Protein AF-A0A1B7T879-F1 (afdb_monomer_lite)

Structure (mmCIF, N/CA/C/O backbone):
data_AF-A0A1B7T879-F1
#
_entry.id   AF-A0A1B7T879-F1
#
loop_
_atom_site.group_PDB
_atom_site.id
_atom_site.type_symbol
_atom_site.label_atom_id
_atom_site.label_alt_id
_atom_site.label_comp_id
_atom_site.label_asym_id
_atom_site.label_entity_id
_atom_site.label_seq_id
_atom_site.pdbx_PDB_ins_code
_atom_site.Cartn_x
_atom_site.Cartn_y
_atom_site.Cartn_z
_atom_site.occupancy
_atom_site.B_iso_or_equiv
_atom_site.auth_seq_id
_atom_site.auth_comp_id
_atom_site.auth_asym_id
_atom_site.auth_atom_id
_atom_site.pdbx_PDB_model_num
ATOM 1 N N . MET A 1 1 ? -3.845 9.507 -7.646 1.00 63.69 1 MET A N 1
ATOM 2 C CA . MET A 1 1 ? -3.432 8.641 -8.772 1.00 63.69 1 MET A CA 1
ATOM 3 C C . MET A 1 1 ? -1.921 8.678 -8.865 1.00 63.69 1 MET A C 1
ATOM 5 O O . MET A 1 1 ? -1.392 9.753 -9.142 1.00 63.69 1 MET A O 1
ATOM 9 N N . ILE A 1 2 ? -1.274 7.553 -8.556 1.00 72.88 2 ILE A N 1
ATOM 10 C CA . ILE A 1 2 ? 0.168 7.354 -8.741 1.00 72.88 2 ILE A CA 1
ATOM 11 C C . ILE A 1 2 ? 0.427 7.328 -10.247 1.00 72.88 2 ILE A C 1
ATOM 13 O O . ILE A 1 2 ? -0.311 6.668 -10.974 1.00 72.88 2 ILE A O 1
ATOM 17 N N . SER A 1 3 ? 1.408 8.074 -10.740 1.00 76.75 3 SER A N 1
ATOM 18 C CA . SER A 1 3 ? 1.764 8.038 -12.158 1.00 76.75 3 SER A CA 1
ATOM 19 C C . SER A 1 3 ? 2.839 6.987 -12.425 1.00 76.75 3 SER A C 1
ATOM 21 O O . SER A 1 3 ? 3.592 6.588 -11.541 1.00 76.75 3 SER A O 1
ATOM 23 N N . ILE A 1 4 ? 2.955 6.559 -13.679 1.00 75.44 4 ILE A N 1
ATOM 24 C CA . ILE A 1 4 ? 4.027 5.646 -14.098 1.00 75.44 4 ILE A CA 1
ATOM 25 C C . ILE A 1 4 ? 5.401 6.290 -13.886 1.00 75.44 4 ILE A C 1
ATOM 27 O O . ILE A 1 4 ? 6.348 5.596 -13.534 1.00 75.44 4 ILE A O 1
ATOM 31 N N . GLN A 1 5 ? 5.513 7.610 -14.060 1.00 77.19 5 GLN A N 1
ATOM 32 C CA . GLN A 1 5 ? 6.764 8.326 -13.811 1.00 77.19 5 GLN A CA 1
ATOM 33 C C . GLN A 1 5 ? 7.182 8.228 -12.340 1.00 77.19 5 GLN A C 1
ATOM 35 O O . GLN A 1 5 ? 8.361 8.007 -12.063 1.00 77.19 5 GLN A O 1
ATOM 40 N N . ASP A 1 6 ? 6.216 8.276 -11.417 1.00 78.88 6 ASP A N 1
ATOM 41 C CA . ASP A 1 6 ? 6.474 8.084 -9.986 1.00 78.88 6 ASP A CA 1
ATOM 42 C C . ASP A 1 6 ? 6.963 6.661 -9.672 1.00 78.88 6 ASP A C 1
ATOM 44 O O . ASP A 1 6 ? 7.755 6.476 -8.756 1.00 78.88 6 ASP A O 1
ATOM 48 N N . LEU A 1 7 ? 6.516 5.654 -10.435 1.00 80.94 7 LEU A N 1
ATOM 49 C CA . LEU A 1 7 ? 6.939 4.253 -10.277 1.00 80.94 7 LEU A CA 1
ATOM 50 C C . LEU A 1 7 ? 8.294 3.949 -10.943 1.00 80.94 7 LEU A C 1
ATOM 52 O O . LEU A 1 7 ? 9.012 3.037 -10.515 1.00 80.94 7 LEU A O 1
ATOM 56 N N . LYS A 1 8 ? 8.645 4.688 -12.006 1.00 81.19 8 LYS A N 1
ATOM 57 C CA . LYS A 1 8 ? 9.957 4.607 -12.668 1.00 81.19 8 LYS A CA 1
ATOM 58 C C . LYS A 1 8 ? 11.040 5.243 -11.792 1.00 81.19 8 LYS A C 1
ATOM 60 O O . LYS A 1 8 ? 12.103 4.650 -11.614 1.00 81.19 8 LYS A O 1
ATOM 65 N N . ASN A 1 9 ? 10.759 6.409 -11.209 1.00 83.69 9 ASN A N 1
ATOM 66 C CA . ASN A 1 9 ? 11.686 7.105 -10.321 1.00 83.69 9 ASN A CA 1
ATOM 67 C C . ASN A 1 9 ? 11.792 6.394 -8.958 1.00 83.69 9 ASN A C 1
ATOM 69 O O . ASN A 1 9 ? 10.806 6.239 -8.243 1.00 83.69 9 ASN A O 1
ATOM 73 N N . GLU A 1 10 ? 13.000 5.974 -8.591 1.00 85.50 10 GLU A N 1
ATOM 74 C CA . GLU A 1 10 ? 13.234 5.191 -7.375 1.00 85.50 10 GLU A CA 1
ATOM 75 C C . GLU A 1 10 ? 12.961 5.974 -6.083 1.00 85.50 10 GLU A C 1
ATOM 77 O O . GLU A 1 10 ? 12.331 5.445 -5.166 1.00 85.50 10 GLU A O 1
ATOM 82 N N . ASP A 1 11 ? 13.349 7.248 -6.017 1.00 86.75 11 ASP A N 1
ATOM 83 C CA . ASP A 1 11 ? 13.098 8.099 -4.851 1.00 86.75 11 ASP A CA 1
ATOM 84 C C . ASP A 1 11 ? 11.600 8.330 -4.620 1.00 86.75 11 ASP A C 1
ATOM 86 O O . ASP A 1 11 ? 11.122 8.290 -3.483 1.00 86.75 11 ASP A O 1
ATOM 90 N N . LEU A 1 12 ? 10.841 8.573 -5.694 1.00 85.56 12 LEU A N 1
ATOM 91 C CA . LEU A 1 12 ? 9.391 8.759 -5.619 1.00 85.56 12 LEU A CA 1
ATOM 92 C C . LEU A 1 12 ? 8.682 7.457 -5.249 1.00 85.56 12 LEU A C 1
ATOM 94 O O . LEU A 1 12 ? 7.832 7.468 -4.356 1.00 85.56 12 LEU A O 1
ATOM 98 N N . PHE A 1 13 ? 9.081 6.337 -5.854 1.00 86.62 13 PHE A N 1
ATOM 99 C CA . PHE A 1 13 ? 8.569 5.017 -5.500 1.00 86.62 13 PHE A CA 1
ATOM 100 C C . PHE A 1 13 ? 8.793 4.710 -4.014 1.00 86.62 13 PHE A C 1
ATOM 102 O O . PHE A 1 13 ? 7.854 4.338 -3.308 1.00 86.62 13 PHE A O 1
ATOM 109 N N . ASN A 1 14 ? 10.006 4.946 -3.506 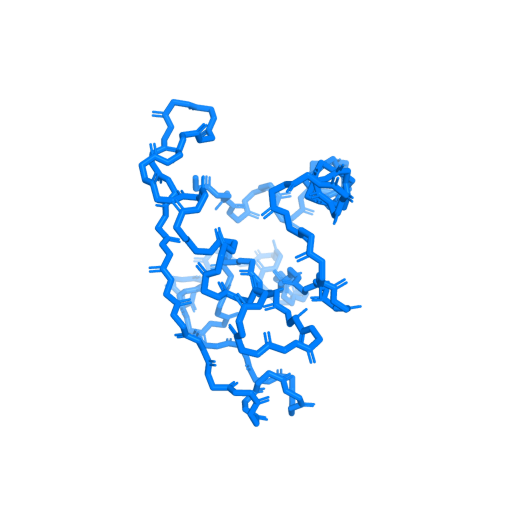1.00 87.06 14 ASN A N 1
ATOM 110 C CA . ASN A 1 14 ? 10.329 4.740 -2.097 1.00 87.06 14 ASN A CA 1
ATOM 111 C C . ASN A 1 14 ? 9.513 5.660 -1.179 1.00 87.06 14 ASN A C 1
ATOM 113 O O . ASN A 1 14 ? 9.024 5.211 -0.142 1.00 87.06 14 ASN A O 1
ATOM 117 N N . LYS A 1 15 ? 9.283 6.922 -1.566 1.00 87.31 15 LYS A N 1
ATOM 118 C CA . LYS A 1 15 ? 8.403 7.835 -0.814 1.00 87.31 15 LYS A CA 1
ATOM 119 C C . LYS A 1 15 ? 6.961 7.338 -0.765 1.00 87.31 15 LYS A C 1
ATOM 121 O O . LYS A 1 15 ? 6.353 7.375 0.305 1.00 87.31 15 LYS A O 1
ATOM 126 N N . ILE A 1 16 ? 6.421 6.860 -1.887 1.00 86.00 16 ILE A N 1
ATOM 127 C CA . ILE A 1 16 ? 5.067 6.292 -1.958 1.00 86.00 16 ILE A CA 1
ATOM 128 C C . ILE A 1 16 ? 4.974 5.060 -1.059 1.00 86.00 16 ILE A C 1
ATOM 130 O O . ILE A 1 16 ? 4.088 4.987 -0.206 1.00 86.00 16 ILE A O 1
ATOM 134 N N . LYS A 1 17 ? 5.928 4.134 -1.192 1.00 87.94 17 LYS A N 1
ATOM 135 C CA . LYS A 1 17 ? 5.997 2.909 -0.394 1.00 87.94 17 LYS A CA 1
ATOM 136 C C . LYS A 1 17 ? 6.054 3.224 1.103 1.00 87.94 17 LYS A C 1
ATOM 138 O O . LYS A 1 17 ? 5.225 2.727 1.863 1.00 87.94 17 LYS A O 1
ATOM 143 N N . THR A 1 18 ? 6.954 4.110 1.528 1.00 88.81 18 THR A N 1
ATOM 144 C CA . THR A 1 18 ? 7.059 4.539 2.932 1.00 88.81 18 THR A CA 1
ATOM 145 C C . THR A 1 18 ? 5.789 5.236 3.418 1.00 88.81 18 THR A C 1
ATOM 147 O O . THR A 1 18 ? 5.334 4.974 4.531 1.00 88.81 18 THR A O 1
ATOM 150 N N . SER A 1 19 ? 5.176 6.091 2.593 1.00 86.62 19 SER A N 1
ATOM 151 C CA . SER A 1 19 ? 3.931 6.779 2.948 1.00 86.62 19 SER A CA 1
ATOM 152 C C . SER A 1 19 ? 2.791 5.788 3.192 1.00 86.62 19 SER A C 1
ATOM 154 O O . SER A 1 19 ? 2.124 5.886 4.221 1.00 86.62 19 SER A O 1
ATOM 156 N N . ILE A 1 20 ? 2.619 4.789 2.324 1.00 87.38 20 ILE A N 1
ATOM 157 C CA . ILE A 1 20 ? 1.579 3.764 2.481 1.00 87.38 20 ILE A CA 1
ATOM 158 C C . ILE A 1 20 ? 1.865 2.888 3.705 1.00 87.38 20 ILE A C 1
ATOM 160 O O . ILE A 1 20 ? 0.983 2.706 4.542 1.00 87.38 20 ILE A O 1
ATOM 164 N N . HIS A 1 21 ? 3.107 2.427 3.890 1.00 87.19 21 HIS A N 1
AT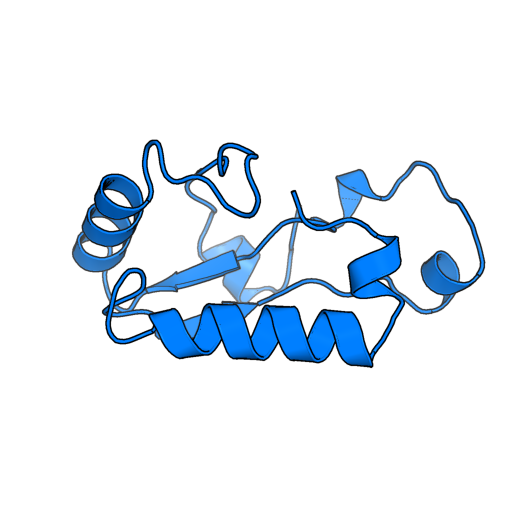OM 165 C CA . HIS A 1 21 ? 3.469 1.645 5.077 1.00 87.19 21 HIS A CA 1
ATOM 166 C C . HIS A 1 21 ? 3.276 2.423 6.386 1.00 87.19 21 HIS A C 1
ATOM 168 O O . HIS A 1 21 ? 2.895 1.826 7.391 1.00 87.19 21 HIS A O 1
ATOM 174 N N . SER A 1 22 ? 3.452 3.749 6.391 1.00 88.00 22 SER A N 1
ATOM 175 C CA . SER A 1 22 ? 3.175 4.574 7.579 1.00 88.00 22 SER A CA 1
ATOM 176 C C . SER A 1 22 ? 1.696 4.573 7.993 1.00 88.00 22 SER A C 1
ATOM 178 O O . SER A 1 22 ? 1.381 4.840 9.153 1.00 88.00 22 SER A O 1
ATOM 180 N N . GLN A 1 23 ? 0.784 4.244 7.070 1.00 85.56 23 GLN A N 1
ATOM 181 C CA . GLN A 1 23 ? -0.654 4.151 7.338 1.00 85.56 23 GLN A CA 1
ATOM 182 C C . GLN A 1 23 ? -1.088 2.777 7.859 1.00 85.56 23 GLN A C 1
ATOM 184 O O . GLN A 1 23 ? -2.256 2.624 8.217 1.00 85.56 23 GLN A O 1
ATOM 189 N N . ARG A 1 24 ? -0.168 1.806 7.958 1.00 85.31 24 ARG A N 1
ATOM 190 C CA . ARG A 1 24 ? -0.435 0.438 8.438 1.00 85.31 24 ARG A CA 1
ATOM 191 C C . ARG A 1 24 ? -1.083 0.387 9.820 1.00 85.31 24 ARG A C 1
ATOM 193 O O . ARG A 1 24 ? -1.889 -0.489 10.075 1.00 85.31 24 ARG A O 1
ATOM 200 N N . ASN A 1 25 ? -0.787 1.359 10.679 1.00 82.88 25 ASN A N 1
ATOM 201 C CA . ASN A 1 25 ? -1.355 1.450 12.030 1.00 82.88 25 ASN A CA 1
ATOM 202 C C . ASN A 1 25 ? -2.475 2.503 12.136 1.00 82.88 25 ASN A C 1
ATOM 204 O O . ASN A 1 25 ? -2.787 2.962 13.231 1.00 82.88 25 ASN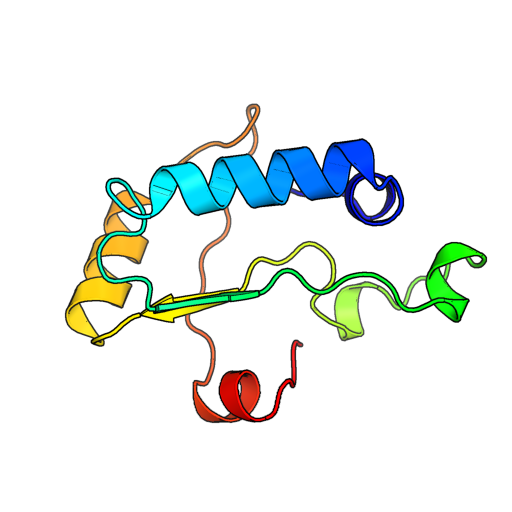 A O 1
ATOM 208 N N . LYS A 1 26 ? -3.004 2.981 11.003 1.00 86.50 26 LYS A N 1
ATOM 209 C CA . LYS A 1 26 ? -4.033 4.030 10.942 1.00 86.50 26 LYS A CA 1
ATOM 210 C C . LYS A 1 26 ? -5.164 3.623 10.001 1.00 86.50 26 LYS A C 1
ATOM 212 O O . LYS A 1 26 ? -6.141 3.009 10.414 1.00 86.50 26 LYS A O 1
ATOM 217 N N . LEU A 1 27 ? -5.031 3.984 8.726 1.00 84.88 27 LEU A N 1
ATOM 218 C CA . LEU A 1 27 ? -6.043 3.735 7.701 1.00 84.88 27 LEU A CA 1
ATOM 219 C C . LEU A 1 27 ? -6.027 2.279 7.224 1.00 84.88 27 LEU A C 1
ATOM 221 O O . LEU A 1 27 ? -7.053 1.774 6.792 1.00 84.88 27 LEU A O 1
ATOM 225 N N . LEU A 1 28 ? -4.871 1.616 7.317 1.00 88.12 28 LEU A N 1
ATOM 226 C CA . LEU A 1 28 ? -4.623 0.260 6.820 1.00 88.12 28 LEU A CA 1
ATOM 227 C C . LEU A 1 28 ? -4.370 -0.730 7.963 1.00 88.12 28 LEU A C 1
ATOM 229 O O . LEU A 1 28 ? -3.546 -1.641 7.837 1.00 88.12 28 LEU A O 1
ATOM 233 N N . GLU A 1 29 ? -5.034 -0.505 9.093 1.00 89.94 29 GLU A N 1
ATOM 234 C CA . GLU A 1 29 ? -4.995 -1.401 10.246 1.00 89.94 29 GLU A CA 1
ATOM 235 C C . GLU A 1 29 ? -5.402 -2.824 9.837 1.00 89.94 29 GLU A C 1
ATOM 237 O O . GLU A 1 29 ? -6.319 -3.005 9.040 1.00 89.94 29 GLU A O 1
ATOM 242 N N . GLY A 1 30 ? -4.665 -3.828 10.315 1.00 88.06 30 GLY A N 1
ATOM 243 C CA . GLY A 1 30 ? -4.857 -5.226 9.910 1.00 88.06 30 GLY A CA 1
ATOM 244 C C . GLY A 1 30 ? -4.226 -5.599 8.562 1.00 88.06 30 GLY A C 1
ATOM 245 O O . GLY A 1 30 ? -4.327 -6.749 8.143 1.00 88.06 30 GLY A O 1
ATOM 246 N N . SER A 1 31 ? -3.543 -4.682 7.858 1.00 91.62 31 SER A N 1
ATOM 247 C CA . SER A 1 31 ? -2.834 -5.050 6.620 1.00 91.62 31 SER A CA 1
ATOM 248 C C . SER A 1 31 ? -1.644 -5.975 6.902 1.00 91.62 31 SER A C 1
ATOM 250 O O . SER A 1 31 ? -0.764 -5.674 7.718 1.00 91.62 31 SER A O 1
ATOM 252 N N . VAL A 1 32 ? -1.584 -7.103 6.192 1.00 92.06 32 VAL A N 1
ATOM 253 C CA . VAL A 1 32 ? -0.520 -8.117 6.293 1.00 92.06 32 VAL A CA 1
ATOM 254 C C . VAL A 1 32 ? 0.524 -7.950 5.195 1.00 92.06 32 VAL A C 1
ATOM 256 O O . VAL A 1 32 ? 1.721 -8.044 5.478 1.00 92.06 32 VAL A O 1
ATOM 259 N N . GLN A 1 33 ? 0.087 -7.597 3.984 1.00 91.75 33 GLN A N 1
ATOM 260 C CA . GLN A 1 33 ? 0.947 -7.423 2.817 1.00 91.75 33 GLN A CA 1
ATOM 261 C C . GLN A 1 33 ? 0.469 -6.237 1.976 1.00 91.75 33 GLN A C 1
ATOM 263 O O . GLN A 1 33 ? -0.730 -6.022 1.814 1.00 91.75 33 GLN A O 1
ATOM 268 N N . ILE A 1 34 ? 1.414 -5.450 1.464 1.00 90.94 34 ILE A N 1
ATOM 269 C CA . ILE A 1 34 ? 1.155 -4.308 0.584 1.00 90.94 34 ILE A CA 1
ATOM 270 C C . ILE A 1 34 ? 2.060 -4.468 -0.630 1.00 90.94 34 ILE A C 1
ATOM 272 O O . ILE A 1 34 ? 3.281 -4.488 -0.477 1.00 90.94 34 ILE A O 1
ATOM 276 N N . GLU A 1 35 ? 1.459 -4.530 -1.811 1.00 90.81 35 GLU A N 1
ATOM 277 C CA . GLU A 1 35 ? 2.161 -4.669 -3.081 1.00 90.81 35 GLU A CA 1
ATOM 278 C C . GLU A 1 35 ? 1.871 -3.486 -3.998 1.00 90.81 35 GLU A C 1
ATOM 280 O O . GLU A 1 35 ? 0.731 -3.047 -4.174 1.00 90.81 35 GLU A O 1
ATOM 285 N N . ILE A 1 36 ? 2.940 -2.954 -4.584 1.00 89.12 36 ILE A N 1
ATOM 286 C CA . ILE A 1 36 ? 2.887 -1.850 -5.541 1.00 89.12 36 ILE A CA 1
ATOM 287 C C . ILE A 1 36 ? 3.619 -2.328 -6.794 1.00 89.12 36 ILE A C 1
ATOM 289 O O . ILE A 1 36 ? 4.855 -2.305 -6.808 1.00 89.12 36 ILE A O 1
ATOM 293 N N . PRO A 1 37 ? 2.892 -2.777 -7.835 1.00 86.44 37 PRO A N 1
ATOM 294 C CA . PRO A 1 37 ? 3.507 -3.259 -9.061 1.00 86.44 37 PRO A CA 1
ATOM 295 C C . PRO A 1 37 ? 4.412 -2.193 -9.673 1.00 86.44 37 PRO A C 1
ATOM 297 O O . PRO A 1 37 ? 3.996 -1.056 -9.922 1.00 86.44 37 PRO A O 1
ATOM 300 N N . ARG A 1 38 ? 5.670 -2.565 -9.918 1.00 81.62 38 ARG A N 1
ATOM 301 C CA . ARG A 1 38 ? 6.643 -1.705 -10.591 1.00 81.62 38 ARG A CA 1
ATOM 302 C C . ARG A 1 38 ? 6.648 -2.037 -12.084 1.00 81.62 38 ARG A C 1
ATOM 304 O O . ARG A 1 38 ? 6.533 -3.212 -12.435 1.00 81.62 38 ARG A O 1
ATOM 311 N N . PRO A 1 39 ? 6.781 -1.043 -12.980 1.00 77.50 39 PRO A N 1
ATOM 312 C CA . PRO A 1 39 ? 6.956 -1.334 -14.394 1.00 77.50 39 PRO A CA 1
ATOM 313 C C . PRO A 1 39 ? 8.178 -2.235 -14.591 1.00 77.50 39 PRO A C 1
ATOM 315 O O . PRO A 1 39 ? 9.247 -1.969 -14.038 1.00 77.50 39 PRO A O 1
ATOM 318 N N . GLY A 1 40 ? 8.001 -3.296 -15.381 1.00 73.06 40 GLY A N 1
ATOM 319 C CA . GLY A 1 40 ? 9.104 -4.145 -15.816 1.00 73.06 40 GLY A CA 1
ATOM 320 C C . GLY A 1 40 ? 10.142 -3.343 -16.603 1.00 73.06 40 GLY A C 1
ATOM 321 O O . GLY A 1 40 ? 9.853 -2.252 -17.102 1.00 73.06 40 GLY A O 1
ATOM 322 N N . ILE A 1 41 ? 11.350 -3.895 -16.729 1.00 70.50 41 ILE A N 1
ATOM 323 C CA . ILE A 1 41 ? 12.489 -3.237 -17.389 1.00 70.50 41 ILE A CA 1
ATOM 324 C C . ILE A 1 41 ? 12.100 -2.760 -18.799 1.00 70.50 41 ILE A C 1
ATOM 326 O O . ILE A 1 41 ? 12.337 -1.603 -19.136 1.00 70.50 41 ILE A O 1
ATOM 330 N N . ASP A 1 42 ? 11.381 -3.574 -19.573 1.00 65.88 42 ASP A N 1
ATOM 331 C CA . ASP A 1 42 ? 10.947 -3.222 -20.935 1.00 65.88 42 ASP A CA 1
ATOM 332 C C . ASP A 1 42 ? 9.998 -2.009 -20.993 1.00 65.88 42 ASP A C 1
ATOM 334 O O . ASP A 1 42 ? 10.020 -1.231 -21.950 1.00 65.88 42 ASP A O 1
ATOM 338 N N . MET A 1 43 ? 9.189 -1.805 -19.945 1.00 67.12 43 MET A N 1
ATOM 339 C CA . MET A 1 43 ? 8.279 -0.659 -19.801 1.00 67.12 43 MET A CA 1
ATOM 340 C C . MET A 1 43 ? 8.960 0.570 -19.186 1.00 67.12 43 MET A C 1
ATOM 342 O O . MET A 1 43 ? 8.421 1.678 -19.254 1.00 67.12 43 MET A O 1
ATOM 346 N N . MET A 1 44 ? 10.142 0.415 -18.579 1.00 66.12 44 MET A N 1
ATOM 347 C CA . MET A 1 44 ? 10.927 1.559 -18.114 1.00 66.12 44 MET A CA 1
ATOM 348 C C . MET A 1 44 ? 11.423 2.397 -19.295 1.00 66.12 44 MET A C 1
ATOM 350 O O . MET A 1 44 ? 11.356 3.626 -19.222 1.00 66.12 44 MET A O 1
ATOM 354 N N . PHE A 1 45 ? 11.801 1.742 -20.397 1.00 65.25 45 PHE A N 1
ATOM 355 C CA . PHE A 1 45 ? 12.395 2.384 -21.575 1.00 65.25 45 PHE A CA 1
ATOM 356 C C . PHE A 1 45 ? 11.409 2.692 -22.709 1.00 65.25 45 PHE A C 1
ATOM 358 O O . PHE A 1 45 ? 11.726 3.513 -23.563 1.00 65.25 45 PHE A O 1
ATOM 365 N N . ASN A 1 46 ? 10.213 2.094 -22.704 1.00 61.25 46 ASN A N 1
ATOM 366 C CA . ASN A 1 46 ? 9.195 2.327 -23.730 1.00 61.25 46 ASN A CA 1
ATOM 367 C C . ASN A 1 46 ? 7.915 2.939 -23.141 1.00 61.25 46 ASN A C 1
ATOM 369 O O . ASN A 1 46 ? 7.403 2.474 -22.121 1.00 61.25 46 ASN A O 1
ATOM 373 N N . ASP A 1 47 ? 7.347 3.943 -23.815 1.00 59.03 47 ASP A N 1
ATOM 374 C CA . ASP A 1 47 ? 6.027 4.516 -23.502 1.00 59.03 47 ASP A CA 1
ATOM 375 C C . ASP A 1 47 ? 4.903 3.629 -24.066 1.00 59.03 47 ASP A C 1
ATOM 377 O O . ASP A 1 47 ? 4.112 4.019 -24.930 1.00 59.03 47 ASP A O 1
ATOM 381 N N . VAL A 1 48 ? 4.856 2.373 -23.618 1.00 55.50 48 VAL A N 1
ATOM 382 C CA . VAL A 1 48 ? 3.869 1.403 -24.102 1.00 55.50 48 VAL A CA 1
ATOM 383 C C . VAL A 1 48 ? 2.512 1.714 -23.479 1.00 55.50 48 VAL A C 1
ATOM 385 O O . VAL A 1 48 ? 2.376 1.676 -22.263 1.00 55.50 48 VAL A O 1
ATOM 388 N N . LYS A 1 49 ? 1.479 1.951 -24.298 1.00 56.62 49 LYS A N 1
ATOM 389 C CA . LYS A 1 49 ? 0.088 2.225 -23.864 1.00 56.62 49 LYS A CA 1
ATOM 390 C C . LYS A 1 49 ? -0.584 1.095 -23.059 1.00 56.62 49 LYS A C 1
ATOM 392 O O . LYS A 1 49 ? -1.711 1.257 -22.602 1.00 56.62 49 LYS A O 1
ATOM 397 N N . GLU A 1 50 ? 0.082 -0.044 -22.882 1.00 56.94 50 GLU A N 1
ATOM 398 C CA . GLU A 1 50 ? -0.442 -1.235 -22.200 1.00 56.94 50 GLU A CA 1
ATOM 399 C C . GLU A 1 50 ? -0.294 -1.209 -20.671 1.00 56.94 50 GLU A C 1
ATOM 401 O O . GLU A 1 50 ? -0.551 -2.209 -20.007 1.00 56.94 50 GLU A O 1
ATOM 406 N N . TYR A 1 51 ? 0.064 -0.069 -20.077 1.00 57.00 51 TYR A N 1
ATOM 407 C CA . TYR A 1 51 ? 0.267 0.053 -18.629 1.00 57.00 51 TYR A CA 1
ATOM 408 C C . TYR A 1 51 ? -0.952 -0.328 -17.776 1.00 57.00 51 TYR A C 1
ATOM 410 O O . TYR A 1 51 ? -0.785 -0.777 -16.645 1.00 57.00 51 TYR A O 1
ATOM 418 N N . PHE A 1 52 ? -2.170 -0.212 -18.311 1.00 56.09 52 PHE A N 1
ATOM 419 C CA . PHE A 1 52 ? -3.381 -0.642 -17.605 1.00 56.09 52 PHE A CA 1
ATOM 420 C C . PHE A 1 52 ? -3.484 -2.162 -17.424 1.00 56.09 52 PHE A C 1
ATOM 422 O O . PHE A 1 52 ? -4.186 -2.593 -16.518 1.00 56.09 52 PHE A O 1
ATOM 429 N N . LYS A 1 53 ? -2.803 -2.968 -18.253 1.00 57.56 53 LYS A N 1
ATOM 430 C CA . LYS A 1 53 ? -2.916 -4.437 -18.215 1.00 57.56 53 LYS A CA 1
ATOM 431 C C . LYS A 1 53 ? -2.171 -5.087 -17.046 1.00 57.56 53 LYS A C 1
ATOM 433 O O . LYS A 1 53 ? -2.460 -6.231 -16.731 1.00 57.56 53 LYS A O 1
ATOM 438 N N . ASN A 1 54 ? -1.244 -4.369 -16.409 1.00 63.16 54 ASN A N 1
ATOM 439 C CA . ASN A 1 54 ? -0.337 -4.932 -15.401 1.00 63.16 54 ASN A CA 1
ATOM 440 C C . ASN A 1 54 ? -0.581 -4.367 -13.991 1.00 63.16 54 ASN A C 1
ATOM 442 O O . ASN A 1 54 ? 0.344 -4.316 -13.179 1.00 63.16 54 ASN A O 1
ATOM 446 N N . GLY A 1 55 ? -1.772 -3.814 -13.728 1.00 63.12 55 GLY A N 1
ATOM 447 C CA . GLY A 1 55 ? -2.090 -3.217 -12.427 1.00 63.12 55 GLY A CA 1
ATOM 448 C C . GLY A 1 55 ? -1.202 -2.020 -12.052 1.00 63.12 55 GLY A C 1
ATOM 449 O O . GLY A 1 55 ? -1.228 -1.561 -10.910 1.00 63.12 55 GLY A O 1
ATOM 450 N N . LEU A 1 56 ? -0.414 -1.488 -12.996 1.00 73.62 56 LEU A N 1
ATOM 451 C CA . LEU A 1 56 ? 0.451 -0.336 -12.761 1.00 73.62 56 LEU A CA 1
ATOM 452 C C . LEU A 1 56 ? -0.417 0.850 -12.360 1.00 73.62 56 LEU A C 1
ATOM 454 O O . LEU A 1 56 ? -1.506 1.034 -12.900 1.00 73.62 56 LEU A O 1
ATOM 458 N N . THR A 1 57 ? 0.082 1.663 -11.427 1.00 79.44 57 THR A N 1
ATOM 459 C CA . THR A 1 57 ? -0.632 2.773 -10.755 1.00 79.44 57 THR A CA 1
ATOM 460 C C . THR A 1 57 ? -1.633 2.372 -9.665 1.00 79.44 57 THR A C 1
ATOM 462 O O . THR A 1 57 ? -2.142 3.261 -8.973 1.00 79.44 57 THR A O 1
ATOM 465 N N . LYS A 1 58 ? 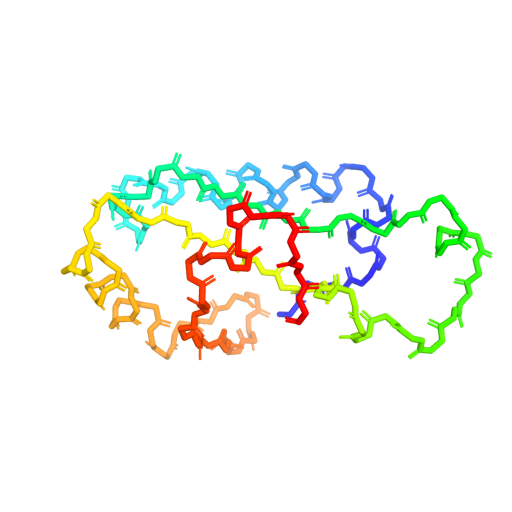-1.875 1.070 -9.458 1.00 87.62 58 LYS A N 1
ATOM 466 C CA . LYS A 1 58 ? -2.679 0.547 -8.344 1.00 87.62 58 LYS A CA 1
ATOM 467 C C . LYS A 1 58 ? -1.789 0.167 -7.155 1.00 87.62 58 LYS A C 1
ATOM 469 O O . LYS A 1 58 ? -0.583 -0.029 -7.289 1.00 87.62 58 LYS A O 1
ATOM 474 N N . VAL A 1 59 ? -2.410 0.081 -5.984 1.00 89.19 59 VAL A N 1
ATOM 475 C CA . VAL A 1 59 ? -1.808 -0.421 -4.744 1.00 89.19 59 VAL A CA 1
ATOM 476 C C . VAL A 1 59 ? -2.699 -1.553 -4.268 1.00 89.19 59 VAL A C 1
ATOM 478 O O . VAL A 1 59 ? -3.901 -1.351 -4.107 1.00 89.19 59 VAL A O 1
ATOM 481 N N . PHE A 1 60 ? -2.114 -2.722 -4.054 1.00 92.25 60 PHE A N 1
ATOM 482 C CA . PHE A 1 60 ? -2.823 -3.905 -3.595 1.00 92.25 60 PHE A CA 1
ATOM 483 C C . PHE A 1 60 ? -2.479 -4.147 -2.132 1.00 92.25 60 PHE A C 1
ATOM 485 O O . PHE A 1 60 ? -1.317 -4.052 -1.734 1.00 92.25 60 PHE A O 1
ATOM 492 N N . ILE A 1 61 ? -3.493 -4.403 -1.312 1.00 92.94 61 ILE A N 1
ATOM 493 C CA . ILE A 1 61 ? -3.337 -4.512 0.136 1.00 92.94 61 ILE A CA 1
ATOM 494 C C . ILE A 1 61 ? -4.110 -5.738 0.592 1.00 92.94 61 ILE A C 1
ATOM 496 O O . ILE A 1 61 ? -5.331 -5.785 0.459 1.00 92.94 61 ILE A O 1
ATOM 500 N N . LYS A 1 62 ? -3.390 -6.716 1.136 1.00 94.06 62 LYS A N 1
ATOM 501 C CA . LYS A 1 62 ? -3.971 -7.884 1.788 1.00 94.06 62 LYS A CA 1
ATOM 502 C C . LYS A 1 62 ? -4.123 -7.594 3.275 1.00 94.06 62 LYS A C 1
ATOM 504 O O . LYS A 1 62 ? -3.195 -7.080 3.907 1.00 94.06 62 LYS A O 1
ATOM 509 N N . PHE A 1 63 ? -5.279 -7.940 3.823 1.00 94.25 63 PHE A N 1
ATOM 510 C CA . PHE A 1 63 ? -5.603 -7.808 5.241 1.00 94.25 63 PHE A CA 1
ATOM 511 C C . PHE A 1 63 ? -5.652 -9.182 5.911 1.00 94.25 63 PHE A C 1
ATOM 513 O O . PHE A 1 63 ? -5.769 -10.202 5.238 1.00 94.25 63 PHE A O 1
ATOM 520 N N . ASP A 1 64 ? -5.523 -9.198 7.234 1.00 93.56 64 ASP A N 1
ATOM 521 C CA . ASP A 1 64 ? -5.614 -10.405 8.061 1.00 93.56 64 ASP A CA 1
ATOM 522 C C . ASP A 1 64 ? -7.010 -11.045 8.059 1.00 93.56 64 ASP A C 1
ATOM 524 O O . ASP A 1 64 ? -7.147 -12.249 8.267 1.00 93.56 64 ASP A O 1
ATOM 528 N N . SER A 1 65 ? -8.040 -10.236 7.820 1.00 93.88 65 SER A N 1
ATOM 529 C CA . SER A 1 65 ? -9.440 -10.628 7.834 1.00 93.88 65 SER A CA 1
ATOM 530 C C . SER A 1 65 ? -10.264 -9.777 6.869 1.00 93.88 65 SER A C 1
ATOM 532 O O . SER A 1 65 ? -9.898 -8.651 6.509 1.00 93.88 65 SER A O 1
ATOM 534 N N . LEU A 1 66 ? -11.416 -10.318 6.469 1.00 91.50 66 LEU A N 1
ATOM 535 C CA . LEU A 1 66 ? -12.384 -9.600 5.645 1.00 91.50 66 LEU A CA 1
ATOM 536 C C . LEU A 1 66 ? -12.903 -8.348 6.368 1.00 91.50 66 LEU A C 1
ATOM 538 O O . LEU A 1 66 ? -12.981 -7.289 5.749 1.00 91.50 66 LEU A O 1
ATOM 542 N N . ASP A 1 67 ? -13.181 -8.441 7.669 1.00 93.25 67 ASP A N 1
ATOM 543 C CA . ASP A 1 67 ? -13.663 -7.315 8.475 1.00 93.25 67 ASP A CA 1
ATOM 544 C C . ASP A 1 67 ? -12.667 -6.147 8.484 1.00 93.25 67 ASP A C 1
ATOM 546 O O . ASP A 1 67 ? -13.055 -5.005 8.226 1.00 93.25 67 ASP A O 1
ATOM 550 N N . SER A 1 68 ? -11.369 -6.425 8.675 1.00 92.44 6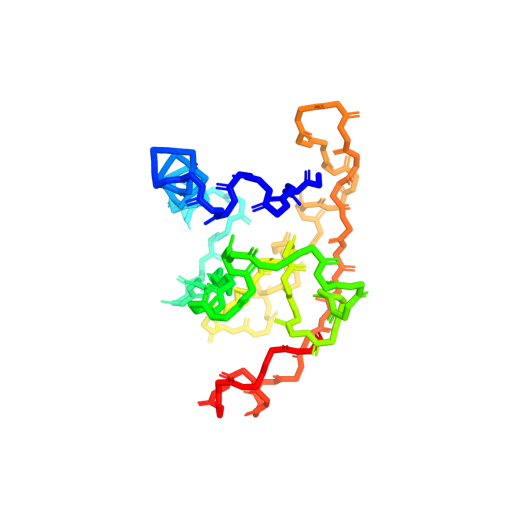8 SER A N 1
ATOM 551 C CA . SER A 1 68 ? -10.309 -5.410 8.562 1.00 92.44 68 SER A CA 1
ATOM 552 C C . SER A 1 68 ? -10.289 -4.758 7.177 1.00 92.44 68 SER A C 1
ATOM 554 O O . SER A 1 68 ? -10.141 -3.539 7.068 1.00 92.44 68 SER A O 1
ATOM 556 N N . SER A 1 69 ? -10.478 -5.548 6.112 1.00 93.12 69 SER A N 1
ATOM 557 C CA . SER A 1 69 ? -10.496 -5.029 4.738 1.00 93.12 69 SER A CA 1
ATOM 558 C C . SER A 1 69 ? -11.690 -4.106 4.471 1.00 93.12 69 SER A C 1
ATOM 560 O O . SER A 1 69 ? -11.526 -3.060 3.843 1.00 93.12 69 SER A O 1
ATOM 562 N N . ILE A 1 70 ? -12.872 -4.444 4.998 1.00 93.19 70 ILE A N 1
ATOM 563 C CA . ILE A 1 70 ? -14.086 -3.628 4.878 1.00 93.19 70 ILE A CA 1
ATOM 564 C C . ILE A 1 70 ? -13.920 -2.339 5.683 1.00 93.19 70 ILE A C 1
ATOM 566 O O . ILE A 1 70 ? -14.149 -1.254 5.154 1.00 93.19 70 ILE A O 1
ATOM 570 N N . ALA A 1 71 ? -13.432 -2.432 6.922 1.00 92.69 71 ALA A N 1
ATOM 571 C CA . ALA A 1 71 ? -13.191 -1.261 7.760 1.00 92.69 71 ALA A CA 1
ATOM 572 C C . ALA A 1 71 ? -12.181 -0.291 7.122 1.00 92.69 71 ALA A C 1
ATOM 574 O O . ALA A 1 71 ? -12.362 0.927 7.169 1.00 92.69 71 ALA A O 1
ATOM 575 N N . ALA A 1 72 ? -11.117 -0.810 6.501 1.00 91.25 72 ALA A N 1
ATOM 576 C CA . ALA A 1 72 ? -10.167 0.009 5.754 1.00 91.25 72 ALA A CA 1
ATOM 577 C C . ALA A 1 72 ? -10.806 0.638 4.505 1.00 91.25 72 ALA A C 1
ATOM 579 O O . ALA A 1 72 ? -10.557 1.811 4.222 1.00 91.25 72 ALA A O 1
ATOM 580 N N . PHE A 1 73 ? -11.653 -0.106 3.786 1.00 92.75 73 PHE A N 1
ATOM 581 C CA . PHE A 1 73 ? -12.391 0.399 2.628 1.00 92.75 73 PHE A CA 1
ATOM 582 C C . PHE A 1 73 ? -13.280 1.588 3.009 1.00 92.75 73 PHE A C 1
ATOM 584 O O . PHE A 1 73 ? -13.204 2.637 2.375 1.00 92.75 73 PHE A O 1
ATOM 591 N N . GLU A 1 74 ? -14.062 1.464 4.081 1.00 91.31 74 GLU A N 1
ATOM 592 C CA . GLU A 1 74 ? -14.934 2.536 4.573 1.00 91.31 74 GLU A CA 1
ATOM 593 C C . GLU A 1 74 ? -14.139 3.766 5.026 1.00 91.31 74 GLU A C 1
ATOM 595 O O . GLU A 1 74 ? -14.490 4.894 4.683 1.00 91.31 74 GLU A O 1
ATOM 600 N N . LYS A 1 75 ? -13.023 3.568 5.745 1.00 89.12 75 LYS A N 1
ATOM 601 C CA . LYS A 1 75 ? -12.134 4.664 6.179 1.00 89.12 75 LYS A CA 1
ATOM 602 C C . LYS A 1 75 ? -11.496 5.411 5.005 1.00 89.12 75 LYS A C 1
ATOM 604 O O . LYS A 1 75 ? -11.172 6.593 5.131 1.00 89.12 75 LYS A O 1
ATOM 609 N N . LEU A 1 76 ? -11.246 4.711 3.901 1.00 87.75 76 LEU A N 1
ATOM 610 C CA . LEU A 1 76 ? -10.634 5.275 2.703 1.00 87.75 76 LEU A CA 1
ATOM 611 C C . LEU A 1 76 ? -11.664 5.846 1.724 1.00 87.75 76 LEU A C 1
ATOM 613 O O . LEU A 1 76 ? -11.267 6.554 0.791 1.00 87.75 76 LEU A O 1
ATOM 617 N N . ASP A 1 77 ? -12.956 5.548 1.882 1.00 86.69 77 ASP A N 1
ATOM 618 C CA . ASP A 1 77 ? -13.964 6.079 0.973 1.00 86.69 77 ASP A CA 1
ATOM 619 C C . ASP A 1 77 ? -14.048 7.604 1.108 1.00 86.69 77 ASP A C 1
ATOM 621 O O . ASP A 1 77 ? -14.004 8.188 2.190 1.00 86.69 77 ASP A O 1
ATOM 625 N N . GLY A 1 78 ? -14.076 8.280 -0.037 1.00 80.12 78 GLY A N 1
ATOM 626 C CA . GLY A 1 78 ? -13.980 9.737 -0.101 1.00 80.12 78 GLY A CA 1
ATOM 627 C C . GLY A 1 78 ? -12.599 10.313 0.241 1.00 80.12 78 GLY A C 1
ATOM 628 O O . GLY A 1 78 ? -12.434 11.533 0.174 1.00 80.12 78 GLY A O 1
ATOM 629 N N . TRP A 1 79 ? -11.594 9.485 0.552 1.00 84.25 79 TRP A N 1
ATOM 630 C CA . TRP A 1 79 ? -10.257 9.974 0.872 1.00 84.25 79 TRP A CA 1
ATOM 631 C C . TRP A 1 79 ? -9.571 10.572 -0.361 1.00 84.25 79 TRP A C 1
ATOM 633 O O . TRP A 1 79 ? -9.681 10.079 -1.491 1.00 84.25 79 TRP A O 1
ATOM 643 N N . CYS A 1 80 ? -8.837 11.661 -0.136 1.00 79.12 80 CYS A N 1
ATOM 644 C CA . CYS A 1 80 ? -8.127 12.392 -1.175 1.00 79.12 80 CYS A CA 1
ATOM 645 C C . CYS A 1 80 ? -6.626 12.343 -0.918 1.00 79.12 80 CYS A C 1
ATOM 647 O O . CYS A 1 80 ? -6.141 12.803 0.113 1.00 79.12 80 CYS A O 1
ATOM 649 N N . PHE A 1 81 ? -5.877 11.869 -1.908 1.00 74.56 81 PHE A N 1
ATOM 650 C CA . PHE A 1 81 ? -4.424 11.914 -1.899 1.00 74.56 81 PHE A CA 1
ATOM 651 C C . PHE A 1 81 ? -3.948 12.979 -2.887 1.00 74.56 81 PHE A C 1
ATOM 653 O O . PHE A 1 81 ? -4.207 12.876 -4.088 1.00 74.56 81 PHE A O 1
ATOM 660 N N . GLN A 1 82 ? -3.277 14.019 -2.378 1.00 73.31 82 GLN A N 1
ATOM 661 C CA . GLN A 1 82 ? -2.786 15.157 -3.173 1.00 73.31 82 GLN A CA 1
ATOM 662 C C . GLN A 1 82 ? -3.883 15.805 -4.045 1.00 73.31 82 GLN A C 1
ATOM 664 O O . GLN A 1 82 ? -3.694 16.057 -5.233 1.00 73.31 82 GLN A O 1
ATOM 669 N N . GLY A 1 83 ? -5.069 16.022 -3.466 1.00 74.69 83 GLY A N 1
ATOM 670 C CA . GLY A 1 83 ? -6.207 16.635 -4.164 1.00 74.69 83 GLY A CA 1
ATOM 671 C C . GLY A 1 83 ? -6.906 15.729 -5.185 1.00 74.69 83 GLY A C 1
ATOM 672 O O . GLY A 1 83 ? -7.772 16.197 -5.919 1.00 74.69 83 GLY A O 1
ATOM 673 N N . ARG A 1 84 ? -6.556 14.438 -5.248 1.00 76.75 84 ARG A N 1
ATOM 674 C CA . ARG A 1 84 ? -7.205 13.449 -6.120 1.00 76.75 84 ARG A CA 1
ATOM 675 C C . ARG A 1 84 ? -7.935 12.407 -5.279 1.00 76.75 84 ARG A C 1
ATOM 677 O O . ARG A 1 84 ? -7.331 11.837 -4.370 1.00 76.75 84 ARG A O 1
ATOM 684 N N . LYS A 1 85 ? -9.194 12.117 -5.622 1.00 82.56 85 LYS A N 1
ATOM 685 C CA . LYS A 1 85 ? -9.973 11.048 -4.982 1.00 82.56 85 LYS A CA 1
ATOM 686 C C . LYS A 1 85 ? -9.284 9.696 -5.198 1.00 82.56 85 LYS A C 1
ATOM 688 O O . LYS A 1 85 ? -8.842 9.393 -6.311 1.00 82.56 85 LYS A O 1
ATOM 693 N N . VAL A 1 86 ? -9.169 8.909 -4.134 1.00 83.19 86 VAL A N 1
ATOM 694 C CA . VAL A 1 86 ? -8.701 7.522 -4.208 1.00 83.19 86 VAL A CA 1
ATOM 695 C C . VAL A 1 86 ? -9.852 6.646 -4.700 1.00 83.19 86 VAL A C 1
ATOM 697 O O . VAL A 1 86 ? -10.988 6.793 -4.257 1.00 83.19 86 VAL A O 1
ATOM 700 N N . LEU A 1 87 ? -9.564 5.768 -5.660 1.00 86.81 87 LEU A N 1
ATOM 701 C CA . LEU A 1 87 ? -10.510 4.758 -6.125 1.00 86.81 87 LEU A CA 1
ATOM 702 C C . LEU A 1 87 ? -10.225 3.461 -5.379 1.00 86.81 87 LEU A C 1
ATOM 704 O O . LEU A 1 87 ? -9.071 3.041 -5.300 1.00 86.81 87 LEU A O 1
ATOM 708 N N . LEU A 1 88 ? -11.277 2.854 -4.844 1.00 89.94 88 LEU A N 1
ATOM 709 C CA . LEU A 1 88 ? -11.206 1.6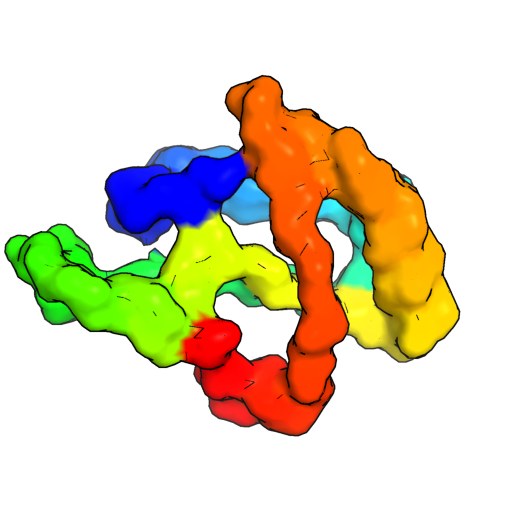38 -4.049 1.00 89.94 88 LEU A CA 1
ATOM 710 C C . LEU A 1 88 ? -11.962 0.522 -4.760 1.00 89.94 88 LEU A C 1
ATOM 712 O O . LEU A 1 88 ? -12.973 0.766 -5.420 1.00 89.94 88 LEU A O 1
ATOM 716 N N . GLY A 1 89 ? -11.472 -0.700 -4.610 1.00 91.19 89 GLY A N 1
ATOM 717 C CA . GLY A 1 89 ? -12.110 -1.898 -5.131 1.00 91.19 89 GLY A CA 1
ATOM 718 C C . GLY A 1 89 ? -11.591 -3.118 -4.392 1.00 91.19 89 GLY A C 1
ATOM 719 O O . GLY A 1 89 ? -10.429 -3.147 -3.985 1.00 91.19 89 GLY A O 1
ATOM 720 N N . PHE A 1 90 ? -12.456 -4.110 -4.214 1.00 92.19 90 PHE A N 1
ATOM 721 C CA . PHE A 1 90 ? -12.022 -5.426 -3.766 1.00 92.19 90 PHE A CA 1
ATOM 722 C C . PHE A 1 90 ? -11.314 -6.150 -4.909 1.00 92.19 90 PHE A C 1
ATOM 724 O O . PHE A 1 90 ? -11.634 -5.949 -6.083 1.00 92.19 90 PHE A O 1
ATOM 731 N N . TYR A 1 91 ? -10.344 -6.978 -4.547 1.00 93.25 91 TYR A N 1
ATOM 732 C CA . TYR A 1 91 ? -9.544 -7.763 -5.474 1.00 93.25 91 TYR A CA 1
ATOM 733 C C . TYR A 1 91 ? -9.546 -9.223 -5.031 1.00 93.25 91 TYR A C 1
ATOM 735 O O . TYR A 1 91 ? -9.668 -9.496 -3.836 1.00 93.25 91 TYR A O 1
ATOM 743 N N . ASP A 1 92 ? -9.446 -10.146 -5.985 1.00 92.94 92 ASP A N 1
ATOM 744 C CA . ASP A 1 92 ? -9.460 -11.574 -5.681 1.00 92.94 92 ASP A CA 1
ATOM 745 C C . ASP A 1 92 ? -8.182 -11.975 -4.930 1.00 92.94 92 ASP A C 1
ATOM 747 O O . ASP A 1 92 ? -7.062 -11.655 -5.338 1.00 92.94 92 ASP A O 1
ATOM 751 N N . GLU A 1 93 ? -8.352 -12.666 -3.804 1.00 90.50 93 GLU A N 1
ATOM 752 C CA . GLU A 1 93 ? -7.234 -13.085 -2.959 1.00 90.50 93 GLU A CA 1
ATOM 753 C C . GLU A 1 93 ? -6.317 -14.080 -3.679 1.00 90.50 93 GLU A C 1
ATOM 755 O O . GLU A 1 93 ? -5.098 -14.007 -3.527 1.00 90.50 93 GLU A O 1
ATOM 760 N N . LYS A 1 94 ? -6.872 -14.977 -4.505 1.00 92.06 94 LYS A N 1
ATOM 761 C CA . LYS A 1 94 ? -6.075 -15.979 -5.223 1.00 92.06 94 LYS A CA 1
ATOM 762 C C . LYS A 1 94 ? -5.212 -15.320 -6.282 1.00 92.06 94 LYS A C 1
ATOM 764 O O . LYS A 1 94 ? -4.063 -15.715 -6.452 1.00 92.06 94 LYS A O 1
ATOM 769 N N . ASP A 1 95 ? -5.748 -14.330 -6.990 1.00 89.88 95 ASP A N 1
ATOM 770 C CA . ASP A 1 95 ? -4.967 -13.582 -7.975 1.00 89.88 95 ASP A CA 1
ATOM 771 C C . ASP A 1 95 ? -3.822 -12.826 -7.291 1.00 89.88 95 ASP A C 1
ATOM 773 O O . ASP A 1 95 ? -2.683 -12.895 -7.755 1.00 89.88 95 ASP A O 1
ATOM 777 N N . PHE A 1 96 ? -4.085 -12.199 -6.138 1.00 90.62 96 PHE A N 1
ATOM 778 C CA . PHE A 1 96 ? -3.050 -11.536 -5.342 1.00 90.62 96 PHE A CA 1
ATOM 779 C C . PHE A 1 96 ? -1.957 -12.512 -4.883 1.00 90.62 96 PHE A C 1
ATOM 781 O O . PHE A 1 96 ? -0.772 -12.246 -5.084 1.00 90.62 96 PHE A O 1
ATOM 788 N N . ASP A 1 97 ? -2.341 -13.660 -4.320 1.00 89.62 97 ASP A N 1
ATOM 789 C CA . ASP A 1 97 ? -1.402 -14.667 -3.810 1.00 89.62 97 ASP A CA 1
ATOM 790 C C . ASP A 1 97 ? -0.561 -15.306 -4.929 1.00 89.62 97 ASP A C 1
ATOM 792 O O . ASP A 1 97 ? 0.597 -15.666 -4.715 1.00 89.62 97 ASP A O 1
ATOM 796 N N . ASN A 1 98 ? -1.111 -15.394 -6.144 1.00 89.19 98 ASN A N 1
ATOM 797 C CA . ASN A 1 98 ? -0.393 -15.846 -7.338 1.00 89.19 98 ASN A CA 1
ATOM 798 C C . ASN A 1 98 ? 0.480 -14.750 -7.981 1.00 89.19 98 ASN A C 1
ATOM 800 O O . ASN A 1 98 ? 1.126 -15.003 -9.000 1.00 89.19 98 ASN A O 1
ATOM 804 N N . GLY A 1 99 ? 0.503 -13.533 -7.423 1.00 84.12 99 GLY A N 1
ATOM 805 C CA . GLY A 1 99 ? 1.248 -12.398 -7.972 1.00 84.12 99 GLY A CA 1
ATOM 806 C C . GLY A 1 99 ? 0.668 -11.853 -9.281 1.00 84.12 99 GLY A C 1
ATOM 807 O O . GLY A 1 99 ? 1.383 -11.216 -10.058 1.00 84.12 99 GLY A O 1
ATOM 808 N N . ILE A 1 100 ? -0.611 -12.122 -9.546 1.00 85.50 100 ILE A N 1
ATOM 809 C CA . ILE A 1 100 ? -1.349 -11.601 -10.692 1.00 85.50 100 ILE A CA 1
ATOM 810 C C . ILE A 1 100 ? -1.947 -10.261 -10.266 1.00 85.50 100 ILE A C 1
ATOM 812 O O . ILE A 1 100 ? -2.792 -10.204 -9.375 1.00 85.50 100 ILE A O 1
ATOM 816 N N . TYR A 1 101 ? -1.523 -9.179 -10.917 1.00 83.25 101 TYR A N 1
ATOM 817 C CA . TYR A 1 101 ? -1.989 -7.817 -10.646 1.00 83.25 101 TYR A CA 1
ATOM 818 C C . TYR A 1 101 ? -2.569 -7.215 -11.927 1.00 83.25 101 TYR A C 1
ATOM 820 O O . TYR A 1 101 ? -1.819 -6.741 -12.783 1.00 83.25 101 TYR A O 1
ATOM 828 N N . ILE A 1 102 ? -3.897 -7.251 -12.071 1.00 75.81 102 ILE A N 1
ATOM 829 C CA . ILE A 1 102 ? -4.631 -6.751 -13.252 1.00 75.81 102 ILE A CA 1
ATOM 830 C C . ILE A 1 102 ? -5.501 -5.536 -12.933 1.00 75.81 102 ILE A C 1
ATOM 832 O O . ILE A 1 102 ? -5.908 -5.320 -11.769 1.00 75.81 102 ILE A O 1
#

Secondary structure (DSSP, 8-state):
---HHHHHSHHHHHHHHHHHHHTTTTTTTTEEEEE-PPPPHHHHHS--GGGGGGTTT--EEEESSHHHHHHHHHHHTT-EETTEEPP-----HHHHHTT---

Sequence (102 aa):
MISIQDLKNEDLFNKIKTSIHSQRNKLLEGSVQIEIPRPGIDMMFNDVKEYFKNGLTKVFIKFDSLDSSIAAFEKLDGWCFQGRKVLLGFYDEKDFDNGIYI

Organism: NCBI:txid766949

Radius of gyration: 13.9 Å; chains: 1; bounding box: 28×33×36 Å

pLDDT: mean 82.45, std 10.66, range [55.5, 94.25]

Foldseek 3Di:
DQDLVLLLDPVSVVVVVVVVVVCCVPLVPQWPDKDADHDDPVVSPDPDPCCVQQLHPHMDTDGPDPVSVVSSVVSLQQPDDPNHRDDDDDDDPVCVVVVRRD

InterPro domains:
  IPR012677 Nucleotide-binding alpha-beta plait domain superfamily [G3DSA:3.30.70.330] (1-102)
  IPR035979 RNA-binding domain superfamily [SSF54928] (47-96)